Protein AF-A0A376ZQR5-F1 (afdb_monomer)

Secondary structure (DSSP, 8-state):
-TTHHHHHHTT----------SB-HHHHHHHHHTT---TT-B-----HHHHHHHTTS----

Foldseek 3Di:
DVCLLVCVVVVPPDDDDDDDPQFPVVQQVVCVVVVHDRPPGGHPDDQVQVVCVVSVHHRDD

InterPro domains:
  IPR011766 Thiamine pyrophosphate enzyme, TPP-binding [PF02775] (2-59)
  IPR029061 Thiamin diphosphate-binding fold [SSF52518] (1-59)
  IPR047211 Pyruvate oxidase/Pyruvate dehydrogenase [ubiquinone]-like [PTHR42981] (1-60)

Nearest PDB structures (foldseek):
  7pt4-assembly1_B  TM=9.294E-01  e=4.897E-02  Actinomycetospora chiangmaiensis DSM 45062
  7pt3-assembly1_A  TM=9.337E-01  e=6.069E-02  Actinomycetospora chiangmaiensis DSM 45062
  7pt2-assembly1_A  TM=9.226E-01  e=8.680E-02  Actinomycetospora chiangmaiensis DSM 45062
  4rji-assembly1_A  TM=9.261E-01  e=8.680E-02  Bacillus subtilis PY79
  4d5g-assembly1_B  TM=9.093E-01  e=2.363E-01  Azoarcus olearius

Structure (mmCIF, N/CA/C/O backbone):
data_AF-A0A376ZQR5-F1
#
_entry.id   AF-A0A376ZQR5-F1
#
loop_
_atom_site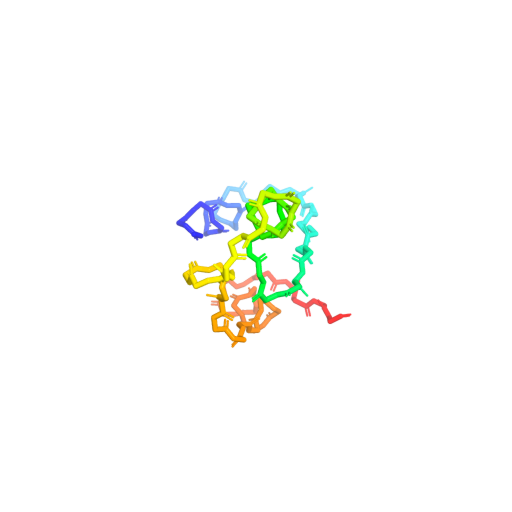.group_PDB
_atom_site.id
_atom_site.type_symbol
_atom_site.label_atom_id
_atom_site.label_alt_id
_atom_site.label_comp_id
_atom_site.label_asym_id
_atom_site.label_entity_id
_atom_site.label_seq_id
_atom_site.pdbx_PDB_ins_code
_atom_site.Cartn_x
_atom_site.Cartn_y
_atom_site.Cartn_z
_atom_site.occupancy
_atom_site.B_iso_or_equiv
_atom_site.auth_seq_id
_atom_site.auth_comp_id
_atom_site.auth_asym_id
_atom_site.auth_atom_id
_atom_site.pdbx_PDB_model_num
ATOM 1 N N . MET A 1 1 ? 5.980 -4.202 4.422 1.00 62.50 1 MET A N 1
ATOM 2 C CA . MET A 1 1 ? 4.900 -3.679 5.292 1.00 62.50 1 MET A CA 1
ATOM 3 C C . MET A 1 1 ? 4.910 -4.311 6.695 1.00 62.50 1 MET A C 1
ATOM 5 O O . MET A 1 1 ? 3.856 -4.442 7.299 1.00 62.50 1 MET A O 1
ATOM 9 N N . GLY A 1 2 ? 6.075 -4.672 7.257 1.00 75.44 2 GLY A N 1
ATOM 10 C CA . GLY A 1 2 ? 6.130 -5.272 8.603 1.00 75.44 2 GLY A CA 1
ATOM 11 C C . GLY A 1 2 ? 5.717 -4.290 9.704 1.00 75.44 2 GLY A C 1
ATOM 12 O O . GLY A 1 2 ? 4.933 -4.630 10.582 1.00 75.44 2 GLY A O 1
ATOM 13 N N . ASP A 1 3 ? 6.136 -3.032 9.578 1.00 79.62 3 ASP A N 1
ATOM 14 C CA . ASP A 1 3 ? 5.870 -1.990 10.577 1.00 79.62 3 ASP A CA 1
ATOM 15 C C . ASP A 1 3 ? 4.461 -1.387 10.505 1.00 79.62 3 ASP A C 1
ATOM 17 O O . ASP A 1 3 ? 4.095 -0.546 11.325 1.00 79.62 3 ASP A O 1
ATOM 21 N N . PHE A 1 4 ? 3.638 -1.821 9.547 1.00 83.06 4 PHE A N 1
ATOM 22 C CA . PHE A 1 4 ? 2.257 -1.353 9.433 1.00 83.06 4 PHE A CA 1
ATOM 23 C C . PHE A 1 4 ? 1.410 -1.812 10.633 1.00 83.06 4 PHE A C 1
ATOM 25 O O . PHE A 1 4 ? 0.596 -1.056 11.155 1.00 83.06 4 PHE A O 1
ATOM 32 N N . LEU A 1 5 ? 1.681 -3.017 11.147 1.00 85.12 5 LEU A N 1
ATOM 33 C CA . LEU A 1 5 ? 1.089 -3.535 12.386 1.00 85.12 5 LEU A CA 1
ATOM 34 C C . LEU A 1 5 ? 1.577 -2.776 13.626 1.00 85.12 5 LEU A C 1
ATOM 36 O O . LEU A 1 5 ? 0.812 -2.570 14.568 1.00 85.12 5 LEU A O 1
ATOM 40 N N . SER A 1 6 ? 2.826 -2.308 13.612 1.00 88.06 6 SER A N 1
ATOM 41 C CA . SER A 1 6 ? 3.416 -1.541 14.712 1.00 88.06 6 SER A CA 1
ATOM 42 C C . SER A 1 6 ? 2.657 -0.236 14.963 1.00 88.06 6 SER A C 1
ATOM 44 O O . SER A 1 6 ? 2.448 0.143 16.115 1.00 88.06 6 SER A O 1
ATOM 46 N N . VAL A 1 7 ? 2.179 0.422 13.900 1.00 87.31 7 VAL A N 1
ATOM 47 C CA . VAL A 1 7 ? 1.342 1.632 13.983 1.00 87.31 7 VAL A CA 1
ATOM 48 C C . VAL A 1 7 ? 0.057 1.375 14.772 1.00 87.31 7 VAL A C 1
ATOM 50 O O . VAL A 1 7 ? -0.306 2.167 15.645 1.00 87.31 7 VAL A O 1
ATOM 53 N N . VAL A 1 8 ? -0.600 0.247 14.497 1.00 85.75 8 VAL A N 1
ATOM 54 C CA . VAL A 1 8 ? -1.839 -0.171 15.168 1.00 85.75 8 VAL A CA 1
ATOM 55 C C . VAL A 1 8 ? -1.565 -0.533 16.621 1.00 85.75 8 VAL A C 1
ATOM 57 O O . VAL A 1 8 ? -2.241 -0.041 17.524 1.00 85.75 8 VAL A O 1
ATOM 60 N N . GLN A 1 9 ? -0.534 -1.344 16.861 1.00 86.56 9 GLN A N 1
ATOM 61 C CA . GLN A 1 9 ? -0.166 -1.809 18.196 1.00 86.56 9 GLN A CA 1
ATOM 62 C C . GLN A 1 9 ? 0.205 -0.651 19.133 1.00 86.56 9 GLN A C 1
ATOM 64 O O . GLN A 1 9 ? -0.188 -0.648 20.299 1.00 86.56 9 GLN A O 1
ATOM 69 N N . MET A 1 10 ? 0.933 0.346 18.627 1.00 90.94 10 MET A N 1
ATOM 70 C CA . MET A 1 10 ? 1.352 1.521 19.396 1.00 90.94 10 MET A CA 1
ATOM 71 C C . MET A 1 10 ? 0.300 2.639 19.441 1.00 90.94 10 MET A C 1
ATOM 73 O O . MET A 1 10 ? 0.536 3.658 20.086 1.00 90.94 10 MET A O 1
ATOM 77 N N . LYS A 1 11 ? -0.863 2.462 18.792 1.00 86.00 11 LYS A N 1
ATOM 78 C CA . LYS A 1 11 ? -1.951 3.456 18.716 1.00 86.00 11 LYS A CA 1
ATOM 79 C C . LYS A 1 11 ? -1.465 4.831 18.244 1.00 86.00 11 LYS A C 1
ATOM 81 O O . LYS A 1 11 ? -1.875 5.865 18.772 1.00 86.00 11 LYS A O 1
ATOM 86 N N . LEU A 1 12 ? -0.570 4.842 17.259 1.00 88.75 12 LEU A N 1
ATOM 87 C CA . LEU A 1 12 ? -0.006 6.082 16.735 1.00 88.75 12 LEU A CA 1
ATOM 88 C C . LEU A 1 12 ? -1.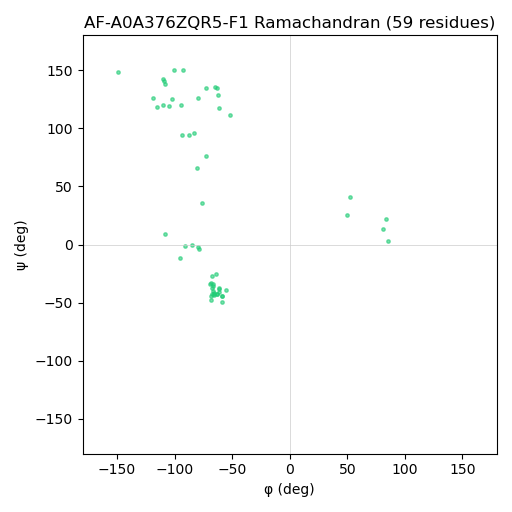003 6.735 15.761 1.00 88.75 12 LEU A C 1
ATOM 90 O O . LEU A 1 12 ? -1.422 6.083 14.805 1.00 88.75 12 LEU A O 1
ATOM 94 N N . PRO A 1 13 ? -1.376 8.016 15.949 1.00 87.12 13 PRO A N 1
ATOM 95 C CA . PRO A 1 13 ? -2.331 8.709 15.086 1.00 87.12 13 PRO A CA 1
ATOM 96 C C . PRO A 1 13 ? -1.652 9.213 13.802 1.00 87.12 13 PRO A C 1
ATOM 98 O O . PRO A 1 13 ? -1.504 10.415 13.580 1.00 87.12 13 PRO A O 1
ATOM 101 N N . VAL A 1 14 ? -1.203 8.289 12.955 1.00 88.81 14 VAL A N 1
ATOM 102 C CA . VAL A 1 14 ? -0.543 8.590 11.676 1.00 88.81 14 VAL A CA 1
ATOM 103 C C . VAL A 1 14 ? -1.503 8.431 10.501 1.00 88.81 14 VAL A C 1
ATOM 105 O O . VAL A 1 14 ? -2.419 7.612 10.527 1.00 88.81 14 VAL A O 1
ATOM 108 N N . LYS A 1 15 ? -1.276 9.213 9.443 1.00 89.19 15 LYS A N 1
ATOM 109 C CA . LYS A 1 15 ? -1.980 9.088 8.162 1.00 89.19 15 LYS A CA 1
ATOM 110 C C . LYS A 1 15 ? -0.998 8.570 7.122 1.00 89.19 15 LYS A C 1
ATOM 112 O O . LYS A 1 15 ? 0.020 9.210 6.877 1.00 89.19 15 LYS 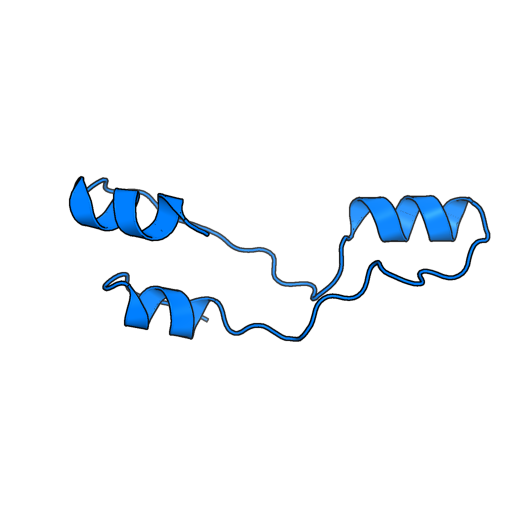A O 1
ATOM 117 N N . ILE A 1 16 ? -1.299 7.419 6.531 1.00 87.88 16 ILE A N 1
ATOM 118 C CA . ILE A 1 16 ? -0.450 6.782 5.522 1.00 87.88 16 ILE A CA 1
ATOM 119 C C . ILE A 1 16 ? -1.070 7.041 4.151 1.00 87.88 16 ILE A C 1
ATOM 121 O O . ILE A 1 16 ? -2.241 6.742 3.938 1.00 87.88 16 ILE A O 1
ATOM 125 N N . VAL A 1 17 ? -0.285 7.606 3.233 1.00 89.44 17 VAL A N 1
ATOM 126 C CA . VAL A 1 17 ? -0.688 7.865 1.845 1.00 89.44 17 VAL A CA 1
ATOM 127 C C . VAL A 1 17 ? 0.180 7.005 0.939 1.00 89.44 17 VAL A C 1
ATOM 129 O O . VAL A 1 17 ? 1.403 7.141 0.942 1.00 89.44 17 VAL A O 1
ATOM 132 N N . VAL A 1 18 ? -0.449 6.103 0.186 1.00 87.12 18 VAL A N 1
ATOM 133 C CA . VAL A 1 18 ? 0.243 5.203 -0.741 1.00 87.12 18 VAL A CA 1
ATOM 134 C C . VAL A 1 18 ? 0.025 5.695 -2.164 1.00 87.12 18 VAL A C 1
ATOM 136 O O . VAL A 1 18 ? -1.102 5.738 -2.647 1.00 87.12 18 VAL A O 1
ATOM 139 N N . PHE A 1 19 ? 1.113 6.031 -2.852 1.00 85.81 19 PHE A N 1
ATOM 140 C CA . PHE A 1 19 ? 1.089 6.277 -4.290 1.00 85.81 19 PHE A CA 1
ATOM 141 C C . PHE A 1 19 ? 1.189 4.935 -5.011 1.00 85.81 19 PHE A C 1
ATOM 143 O O . PHE A 1 19 ? 2.279 4.390 -5.169 1.00 85.81 19 PHE A O 1
ATOM 150 N N . ASN A 1 20 ? 0.040 4.379 -5.392 1.00 82.81 20 ASN A N 1
ATOM 151 C CA . ASN A 1 20 ? -0.028 3.100 -6.085 1.00 82.81 20 ASN A CA 1
ATOM 152 C C . ASN A 1 20 ? -0.044 3.310 -7.603 1.00 82.81 20 ASN A C 1
ATOM 154 O O . ASN A 1 20 ? -1.090 3.553 -8.196 1.00 82.81 20 ASN A O 1
ATOM 158 N N . ASN A 1 21 ? 1.129 3.249 -8.221 1.00 83.00 21 ASN A N 1
ATOM 159 C CA . ASN A 1 21 ? 1.314 3.302 -9.671 1.00 83.00 21 ASN A CA 1
ATOM 160 C C . ASN A 1 21 ? 1.723 1.940 -10.258 1.00 83.00 21 ASN A C 1
ATOM 162 O O . ASN A 1 21 ? 2.113 1.889 -11.422 1.00 83.00 21 ASN A O 1
ATOM 166 N N . SE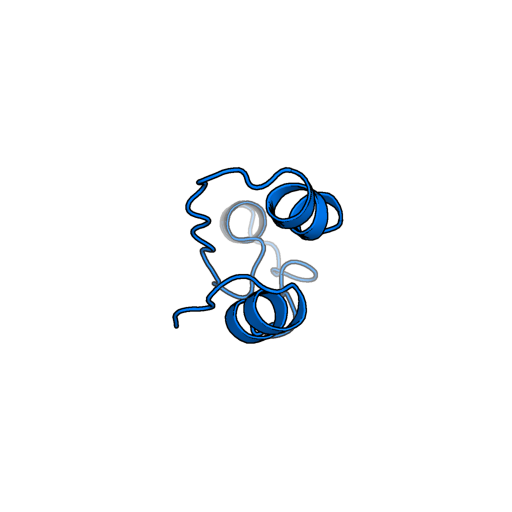R A 1 22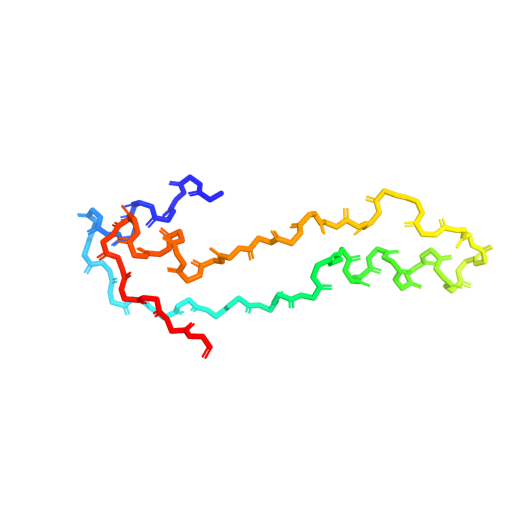 ? 1.680 0.869 -9.454 1.00 82.19 22 SER A N 1
ATOM 167 C CA . SER A 1 22 ? 2.075 -0.498 -9.829 1.00 82.19 22 SER A CA 1
ATOM 168 C C . SER A 1 22 ? 3.458 -0.595 -10.496 1.00 82.19 22 SER A C 1
ATOM 170 O O . SER A 1 22 ? 3.740 -1.526 -11.245 1.00 82.19 22 SER A O 1
ATOM 172 N N . VAL A 1 23 ? 4.353 0.361 -10.216 1.00 82.25 23 VAL A N 1
ATOM 173 C CA . VAL A 1 23 ? 5.695 0.428 -10.807 1.00 82.25 23 VAL A CA 1
ATOM 174 C C . VAL A 1 23 ? 6.695 1.060 -9.840 1.00 82.25 23 VAL A C 1
ATOM 176 O O . VAL A 1 23 ? 6.381 1.979 -9.083 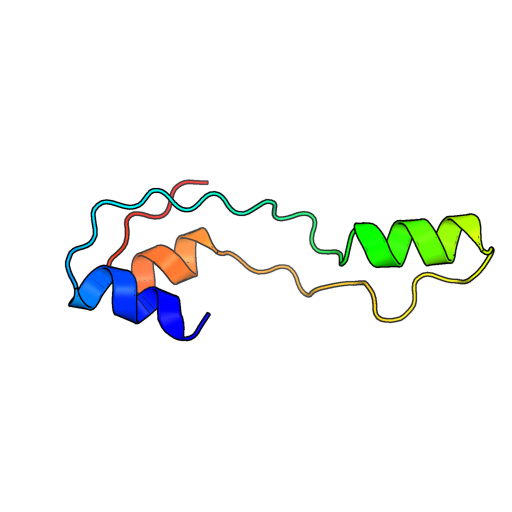1.00 82.25 23 VAL A O 1
ATOM 179 N N . LEU A 1 24 ? 7.953 0.636 -9.912 1.00 80.00 24 LEU A N 1
ATOM 180 C CA . LEU A 1 24 ? 9.083 1.335 -9.302 1.00 80.00 24 LEU A CA 1
ATOM 181 C C . LEU A 1 24 ? 9.400 2.608 -10.103 1.00 80.00 24 LEU A C 1
ATOM 183 O O . LEU A 1 24 ? 10.349 2.654 -10.881 1.00 80.00 24 LEU A O 1
ATOM 187 N N . GLY A 1 25 ? 8.578 3.647 -9.932 1.00 76.88 25 GLY A N 1
ATOM 188 C CA . GLY A 1 25 ? 8.515 4.805 -10.837 1.00 76.88 25 GLY A CA 1
ATOM 189 C C . GLY A 1 25 ? 9.837 5.542 -11.085 1.00 76.88 25 GLY A C 1
ATOM 190 O O . GLY A 1 25 ? 10.111 5.920 -12.221 1.00 76.88 25 GLY A O 1
ATOM 191 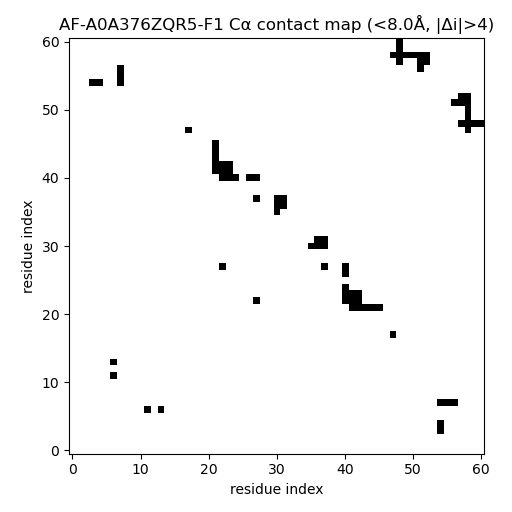N N . PHE A 1 26 ? 10.678 5.713 -10.062 1.00 78.81 26 PHE A N 1
ATOM 192 C CA . PHE A 1 26 ? 11.990 6.352 -10.236 1.00 78.81 26 PHE A CA 1
ATOM 193 C C . PHE A 1 26 ? 12.950 5.490 -11.064 1.00 78.81 26 PHE A C 1
ATOM 195 O O . PHE A 1 26 ? 13.565 5.990 -12.000 1.00 78.81 26 PHE A O 1
ATOM 202 N N . VAL A 1 27 ? 13.000 4.185 -10.790 1.00 76.12 27 VAL A N 1
ATOM 203 C CA . VAL A 1 27 ? 13.860 3.236 -11.515 1.00 76.12 27 VAL A CA 1
ATOM 204 C C . VAL A 1 27 ? 13.383 3.072 -12.959 1.00 76.12 27 VAL A C 1
ATOM 206 O O . VAL A 1 27 ? 14.181 3.109 -13.892 1.00 76.12 27 VAL A O 1
ATOM 209 N N . ALA A 1 28 ? 12.068 2.974 -13.167 1.00 75.44 28 ALA A N 1
ATOM 210 C CA . ALA A 1 28 ? 11.477 2.891 -14.498 1.00 75.44 28 ALA A CA 1
ATOM 211 C C . ALA A 1 28 ? 11.778 4.138 -15.346 1.00 75.44 28 ALA A C 1
ATOM 213 O O . ALA A 1 28 ? 12.053 4.014 -16.540 1.00 75.44 28 ALA A O 1
ATOM 214 N N . MET A 1 29 ? 11.768 5.338 -14.749 1.00 77.19 29 MET A N 1
ATOM 215 C CA . MET A 1 29 ? 12.168 6.560 -15.453 1.00 77.19 29 MET A CA 1
ATOM 216 C C . MET A 1 29 ? 13.648 6.566 -15.832 1.00 77.19 29 MET A C 1
ATOM 218 O O . MET A 1 29 ? 13.966 6.931 -16.962 1.00 77.19 29 MET A O 1
ATOM 222 N N . GLU A 1 30 ? 14.544 6.147 -14.938 1.00 79.44 30 GLU A N 1
ATOM 223 C CA . GLU A 1 30 ? 15.981 6.076 -15.231 1.00 79.44 30 GLU A CA 1
ATOM 224 C C . GLU A 1 30 ? 16.285 5.071 -16.350 1.00 79.44 30 GLU A C 1
ATOM 226 O O . GLU A 1 30 ? 17.023 5.393 -17.282 1.00 79.44 30 GLU A O 1
ATOM 231 N N . MET A 1 31 ? 15.650 3.895 -16.332 1.00 76.81 31 MET A N 1
ATOM 232 C CA . MET A 1 31 ? 15.786 2.896 -17.400 1.00 76.81 31 MET A CA 1
ATOM 233 C C . MET A 1 31 ? 15.259 3.422 -18.739 1.00 76.81 31 MET A C 1
ATOM 235 O O . MET A 1 31 ? 15.927 3.270 -19.764 1.00 76.81 31 MET A O 1
ATOM 239 N N . LYS A 1 32 ? 14.110 4.114 -18.732 1.00 75.50 32 LYS A N 1
ATOM 240 C CA . LYS A 1 32 ? 13.510 4.705 -19.936 1.00 75.50 32 LYS A CA 1
ATOM 241 C C . LYS A 1 32 ? 14.348 5.853 -20.504 1.00 75.50 32 LYS A C 1
ATOM 243 O O . LYS A 1 32 ? 14.470 5.962 -21.721 1.00 75.50 32 LYS A O 1
ATOM 248 N N . ALA A 1 33 ? 14.953 6.677 -19.649 1.00 73.50 33 ALA A N 1
ATOM 249 C CA . ALA A 1 33 ? 15.894 7.721 -20.058 1.00 73.50 33 ALA A CA 1
ATOM 250 C C . ALA A 1 33 ? 17.214 7.137 -20.592 1.00 73.50 33 ALA A C 1
ATOM 252 O O . ALA A 1 33 ? 17.797 7.686 -21.523 1.00 73.50 33 ALA A O 1
ATOM 253 N N . GLY A 1 34 ? 17.657 6.004 -20.040 1.00 75.12 34 GLY A N 1
ATOM 254 C CA . GLY A 1 34 ? 18.835 5.258 -20.486 1.00 75.12 34 GLY A CA 1
ATOM 255 C C . GLY A 1 34 ? 18.623 4.389 -21.731 1.00 75.12 34 GLY A C 1
ATOM 256 O O . GLY A 1 34 ? 19.584 3.791 -22.206 1.00 75.12 34 GLY A O 1
ATOM 257 N N . GLY A 1 35 ? 17.397 4.309 -22.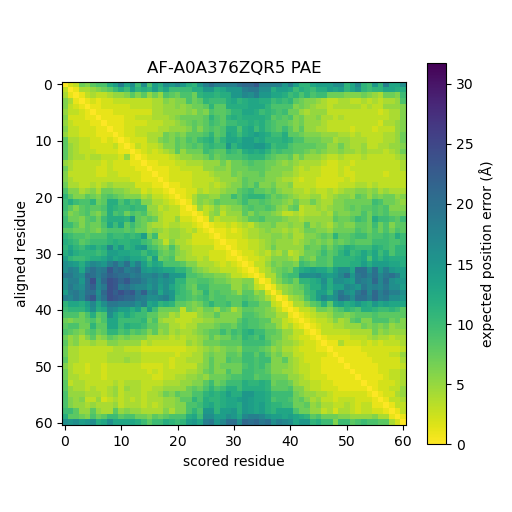265 1.00 74.56 35 GLY A N 1
ATOM 258 C CA . GLY A 1 35 ? 17.064 3.527 -23.463 1.00 74.56 35 GLY A CA 1
ATOM 259 C C . GLY A 1 35 ? 16.860 2.024 -23.231 1.00 74.56 35 GLY A C 1
ATOM 260 O O . GLY A 1 35 ? 16.823 1.265 -24.198 1.00 74.56 35 GLY A O 1
ATOM 261 N N . TYR A 1 36 ? 16.721 1.584 -21.978 1.00 69.06 36 TYR A N 1
ATOM 262 C CA . TYR A 1 36 ? 16.500 0.184 -21.611 1.00 69.06 36 TYR A CA 1
ATOM 263 C C . TYR A 1 36 ? 15.004 -0.145 -21.486 1.00 69.06 36 TYR A C 1
ATOM 265 O O . TYR A 1 36 ? 14.186 0.701 -21.121 1.00 69.06 36 TYR A O 1
ATOM 273 N N . LEU A 1 37 ? 14.650 -1.404 -21.764 1.00 64.62 37 LEU A N 1
ATOM 274 C CA . LEU A 1 37 ? 13.337 -1.968 -21.440 1.00 64.62 37 LEU A CA 1
ATOM 275 C C . LEU A 1 37 ? 13.161 -2.009 -19.917 1.00 64.62 37 LEU A C 1
ATOM 277 O O . LEU A 1 37 ? 14.077 -2.404 -19.201 1.00 64.62 37 LEU A O 1
ATOM 281 N N . THR A 1 38 ? 11.991 -1.607 -19.419 1.00 64.12 38 THR A N 1
ATOM 282 C CA . THR A 1 38 ? 11.660 -1.487 -17.986 1.00 64.12 38 THR A CA 1
ATOM 283 C C . THR A 1 38 ? 11.382 -2.838 -17.305 1.00 64.12 38 THR A C 1
ATOM 285 O O . THR A 1 38 ? 10.513 -2.931 -16.433 1.00 64.12 38 THR A O 1
ATOM 288 N N . ASP A 1 39 ? 12.104 -3.891 -17.698 1.00 64.88 39 ASP A N 1
ATOM 289 C CA . ASP A 1 39 ? 11.970 -5.235 -17.134 1.00 64.88 39 ASP A CA 1
ATOM 290 C C . ASP A 1 39 ? 12.318 -5.227 -15.636 1.00 64.88 39 ASP A C 1
ATOM 292 O O . ASP A 1 39 ? 13.361 -4.723 -15.220 1.00 64.88 39 ASP A O 1
ATOM 296 N N . GLY A 1 40 ? 11.423 -5.774 -14.808 1.00 69.62 40 GLY A N 1
ATOM 297 C CA . GLY A 1 40 ? 11.601 -5.872 -13.353 1.00 69.62 40 GLY A CA 1
ATOM 298 C C . GLY A 1 40 ? 11.173 -4.643 -12.542 1.00 69.62 40 GLY A C 1
ATOM 299 O O . GLY A 1 40 ? 11.321 -4.645 -11.321 1.00 69.62 40 GLY A O 1
ATOM 300 N N . THR A 1 41 ? 10.623 -3.606 -13.184 1.00 76.50 41 THR A N 1
ATOM 301 C CA . THR A 1 41 ? 10.065 -2.439 -12.470 1.00 76.50 41 THR A CA 1
ATOM 302 C C . THR A 1 41 ? 8.563 -2.532 -12.227 1.00 76.50 41 THR A C 1
ATOM 304 O O . THR A 1 41 ? 8.037 -1.751 -11.436 1.00 76.50 41 THR A O 1
ATOM 307 N N . GLU A 1 42 ? 7.882 -3.485 -12.863 1.00 76.12 42 GLU A N 1
ATOM 308 C CA . GLU A 1 42 ? 6.459 -3.742 -12.656 1.00 76.12 42 GLU A CA 1
ATOM 309 C C . GLU A 1 42 ? 6.210 -4.402 -11.298 1.00 76.12 42 GLU A C 1
ATOM 311 O O . GLU A 1 42 ? 6.888 -5.349 -10.894 1.00 76.12 42 GLU A O 1
ATOM 316 N N . LEU A 1 43 ? 5.204 -3.897 -10.593 1.00 78.94 43 LEU A N 1
ATOM 317 C CA . LEU A 1 43 ? 4.691 -4.482 -9.367 1.00 78.94 43 LEU A CA 1
ATOM 318 C C . LEU A 1 43 ? 3.319 -5.081 -9.655 1.00 78.94 43 LEU A C 1
ATOM 320 O O . LEU A 1 43 ? 2.508 -4.500 -10.372 1.00 78.94 43 LEU A O 1
ATOM 324 N N . HIS A 1 44 ? 3.042 -6.240 -9.062 1.00 81.50 44 HIS A N 1
ATOM 325 C CA . HIS A 1 44 ? 1.712 -6.824 -9.148 1.00 81.50 44 HIS A CA 1
ATOM 326 C C . HIS A 1 44 ? 0.682 -5.903 -8.481 1.00 81.50 44 HIS A C 1
ATOM 328 O O . HIS A 1 44 ? 0.910 -5.416 -7.367 1.00 81.50 44 HIS A O 1
ATOM 334 N N . ASP A 1 45 ? -0.454 -5.701 -9.153 1.00 79.38 45 ASP A N 1
ATOM 335 C CA . ASP A 1 45 ? -1.559 -4.885 -8.657 1.00 79.38 45 ASP A CA 1
ATOM 336 C C . ASP A 1 45 ? -1.966 -5.321 -7.246 1.00 79.38 45 ASP A C 1
ATOM 338 O O . ASP A 1 45 ? -2.493 -6.409 -7.012 1.00 79.38 45 ASP A O 1
ATOM 342 N N . THR A 1 46 ? -1.693 -4.445 -6.281 1.00 85.00 46 THR A N 1
ATOM 343 C CA . THR A 1 46 ? -1.886 -4.717 -4.859 1.00 85.00 46 T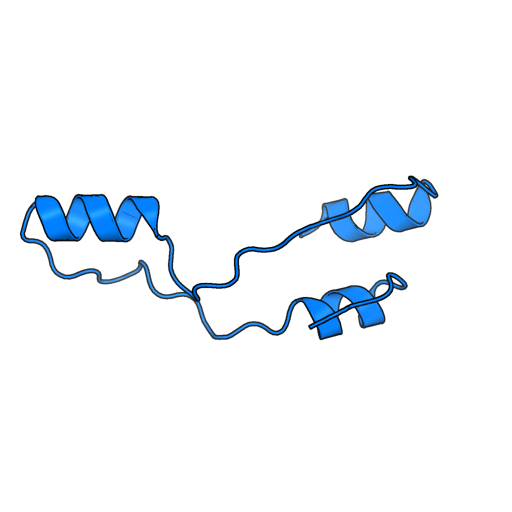HR A CA 1
ATOM 344 C C . THR A 1 46 ? -2.899 -3.738 -4.288 1.00 85.00 46 THR A C 1
ATOM 346 O O . THR A 1 46 ? -2.743 -2.522 -4.390 1.00 85.00 46 THR A O 1
ATOM 349 N N . ASN A 1 47 ? -3.945 -4.257 -3.643 1.00 86.38 47 ASN A N 1
ATOM 350 C CA . ASN A 1 47 ? -4.942 -3.424 -2.980 1.00 86.38 47 ASN A CA 1
ATOM 351 C C . ASN A 1 47 ? -4.513 -3.106 -1.538 1.00 86.38 47 ASN A C 1
ATOM 353 O O . ASN A 1 47 ? -4.783 -3.867 -0.606 1.00 86.38 47 ASN A O 1
ATOM 357 N N . PHE A 1 48 ? -3.859 -1.959 -1.357 1.00 86.75 48 PHE A N 1
ATOM 358 C CA . PHE A 1 48 ? -3.374 -1.505 -0.052 1.00 86.75 48 PHE A CA 1
ATOM 359 C C . PHE A 1 48 ? -4.494 -1.137 0.931 1.00 86.75 48 PHE A C 1
ATOM 361 O O . PHE A 1 48 ? -4.303 -1.295 2.133 1.00 86.75 48 PHE A O 1
ATOM 368 N N . ALA A 1 49 ? -5.674 -0.727 0.450 1.00 87.44 49 ALA A N 1
ATOM 369 C CA . ALA A 1 49 ? -6.826 -0.463 1.315 1.00 87.44 49 ALA A CA 1
ATOM 370 C C . ALA A 1 49 ? -7.319 -1.752 1.993 1.00 87.44 49 ALA A C 1
ATOM 372 O O . ALA A 1 49 ? -7.562 -1.771 3.195 1.00 87.44 49 ALA A O 1
ATOM 373 N N . ARG A 1 50 ? -7.375 -2.871 1.259 1.00 88.94 50 ARG A N 1
ATOM 374 C CA . ARG A 1 50 ? -7.733 -4.185 1.824 1.00 88.94 50 ARG A CA 1
ATOM 375 C C . ARG A 1 50 ? -6.694 -4.704 2.815 1.00 88.94 50 ARG A C 1
ATOM 377 O O . ARG A 1 50 ? -7.067 -5.351 3.788 1.00 88.94 50 ARG A O 1
ATOM 384 N N . ILE A 1 51 ? -5.413 -4.410 2.586 1.00 88.06 51 ILE A N 1
ATOM 385 C CA . ILE A 1 51 ? -4.346 -4.709 3.552 1.00 88.06 51 ILE A CA 1
ATOM 386 C C . ILE A 1 51 ? -4.534 -3.867 4.820 1.00 88.06 51 ILE A C 1
ATOM 388 O O . ILE A 1 51 ? -4.422 -4.404 5.919 1.00 88.06 51 ILE A O 1
ATOM 392 N N . ALA A 1 52 ? -4.873 -2.581 4.679 1.00 87.69 52 ALA A N 1
ATOM 393 C CA . ALA A 1 52 ? -5.128 -1.701 5.814 1.00 87.69 52 ALA A CA 1
ATOM 394 C C . ALA A 1 52 ? -6.268 -2.225 6.698 1.00 87.69 52 ALA A C 1
ATOM 396 O O . ALA A 1 52 ? -6.071 -2.401 7.903 1.00 87.69 52 ALA A O 1
ATOM 397 N N . GLU A 1 53 ? -7.397 -2.583 6.080 1.00 89.44 53 GLU A N 1
ATOM 398 C CA . GLU A 1 53 ? -8.562 -3.160 6.760 1.00 89.44 53 GLU A CA 1
ATOM 399 C C . GLU A 1 53 ? -8.212 -4.461 7.499 1.00 89.44 53 GLU A C 1
ATOM 401 O O . GLU A 1 53 ? -8.568 -4.638 8.664 1.00 89.44 53 GLU A O 1
ATOM 406 N N . ALA A 1 54 ? -7.441 -5.354 6.867 1.00 88.31 54 ALA A N 1
ATOM 407 C CA . ALA A 1 54 ? -7.003 -6.605 7.489 1.00 88.31 54 ALA A CA 1
ATOM 408 C C . ALA A 1 54 ? -6.080 -6.391 8.704 1.00 88.31 54 ALA A C 1
ATOM 410 O O . ALA A 1 54 ? -6.019 -7.242 9.591 1.00 88.31 54 ALA A O 1
ATOM 411 N N . CYS A 1 55 ? -5.370 -5.262 8.763 1.00 85.75 55 CYS A N 1
ATOM 412 C CA . CYS A 1 55 ? -4.516 -4.889 9.888 1.00 85.75 55 CYS A CA 1
ATOM 413 C C . CYS A 1 55 ? -5.237 -4.053 10.962 1.00 85.75 55 CYS A C 1
ATOM 415 O O . CYS A 1 55 ? -4.617 -3.729 11.971 1.00 85.75 55 CYS A O 1
ATOM 417 N N . GLY A 1 56 ? -6.520 -3.714 10.786 1.00 83.00 56 GLY A N 1
ATOM 418 C CA . GLY A 1 56 ? -7.282 -2.895 11.736 1.00 83.00 56 GLY A CA 1
ATOM 419 C C . GLY A 1 56 ? -7.097 -1.382 11.563 1.00 83.00 56 GLY A C 1
ATOM 420 O O . GLY A 1 56 ? -7.332 -0.627 12.505 1.00 83.00 56 GLY A O 1
ATOM 421 N N . ILE A 1 57 ? -6.671 -0.937 10.377 1.00 85.81 57 ILE A N 1
ATOM 422 C CA . ILE A 1 57 ? -6.611 0.476 9.976 1.00 85.81 57 ILE A CA 1
ATOM 423 C C . ILE A 1 57 ? -7.707 0.726 8.943 1.00 85.81 57 ILE A C 1
ATOM 425 O O . ILE A 1 57 ? -7.892 -0.074 8.034 1.00 85.81 57 ILE A O 1
ATOM 429 N N . THR A 1 58 ? -8.405 1.856 9.042 1.00 88.38 58 THR A N 1
ATOM 430 C CA . THR A 1 58 ? -9.376 2.261 8.019 1.00 88.38 58 THR A CA 1
ATOM 431 C C . THR A 1 58 ? -8.675 2.460 6.675 1.00 88.38 58 THR A C 1
ATOM 433 O O . THR A 1 58 ? -7.803 3.323 6.544 1.00 88.38 58 THR A O 1
ATOM 436 N N . GLY A 1 59 ? -9.050 1.657 5.683 1.00 80.94 59 GLY A N 1
ATOM 437 C CA . GLY A 1 59 ? -8.559 1.737 4.316 1.00 80.94 59 GLY A CA 1
ATOM 438 C C . GLY A 1 59 ? -9.498 2.571 3.452 1.00 80.94 59 GLY A C 1
ATOM 439 O O . GLY A 1 59 ? -10.659 2.218 3.264 1.00 80.94 59 GLY A O 1
ATOM 440 N N . THR A 1 60 ? -8.991 3.658 2.879 1.00 76.25 60 THR A N 1
ATOM 441 C CA . THR A 1 60 ? -9.715 4.474 1.892 1.00 76.25 60 THR A CA 1
ATOM 442 C C . THR A 1 60 ? -9.084 4.321 0.511 1.00 76.25 60 THR A C 1
ATOM 444 O O . THR A 1 60 ? -7.864 4.185 0.403 1.00 76.25 60 THR A O 1
ATOM 447 N N . VAL A 1 61 ? -9.935 4.296 -0.522 1.00 68.94 61 VAL A N 1
ATOM 448 C CA . VAL A 1 61 ? -9.559 4.143 -1.941 1.00 68.94 61 VAL A CA 1
ATOM 449 C C . VAL A 1 61 ? -9.257 5.494 -2.572 1.00 68.94 61 VAL A C 1
ATOM 451 O O . VAL A 1 61 ? -9.981 6.458 -2.231 1.00 68.94 61 VAL A O 1
#

Organism: Escherichia coli (NCBI:txid562)

Mean predicted aligned error: 7.0 Å

pLDDT: mean 81.08, std 7.2, range [62.5, 90.94]

Sequence (61 aa):
MGDFLSVVQMKLPVKIVVFNNSVLGFVAMEMKAGGYLTDGTELHDTNFARIAEACGITGTV

Solvent-accessible surface area (backbone atoms only — not comparable to full-atom values): 3998 Å² total; per-residue (Å²): 120,78,65,61,50,52,40,57,75,69,68,54,97,73,87,88,83,82,89,83,74,48,46,45,60,69,62,36,49,53,30,53,75,71,72,43,80,59,79,87,29,70,44,78,88,71,66,62,35,63,52,28,47,76,60,77,38,93,48,73,134

Radius of gyration: 15.27 Å; Cα contacts (8 Å, |Δi|>4): 41; chains: 1; bounding box: 29×16×43 Å